Protein AF-A0A7S3U0U4-F1 (afdb_monomer_lite)

Radius of gyration: 15.84 Å; chains: 1; bounding box: 39×37×38 Å

Foldseek 3Di:
DVVVVVVVVCVVVLVCVVVVHPDAAEAEEDVLLVCFVVVCVVPVSHLERAYPLCPVVVVVQVVVSVVPGHYGHNPDDPRDDPQVDFDDPDPVDGDGDDDDDDPDDD

Structure (mmCIF, N/CA/C/O backbone):
data_AF-A0A7S3U0U4-F1
#
_entry.id   AF-A0A7S3U0U4-F1
#
loop_
_atom_site.group_PDB
_atom_site.id
_atom_site.type_symbol
_atom_site.label_atom_id
_atom_site.label_alt_id
_atom_site.label_comp_id
_atom_site.label_asym_id
_atom_site.label_entity_id
_atom_site.label_seq_id
_atom_site.pdbx_PDB_ins_code
_atom_site.Cartn_x
_atom_site.Cartn_y
_atom_site.Cartn_z
_atom_site.occupancy
_atom_site.B_iso_or_equiv
_atom_site.auth_seq_id
_atom_site.auth_comp_id
_atom_site.auth_asym_id
_atom_site.auth_atom_id
_atom_site.pdbx_PDB_model_num
ATOM 1 N N . LYS A 1 1 ? 13.601 1.306 12.955 1.00 67.12 1 LYS A N 1
ATOM 2 C CA . LYS A 1 1 ? 13.137 0.184 12.092 1.00 67.12 1 LYS A CA 1
ATOM 3 C C . LYS A 1 1 ? 12.276 0.725 10.954 1.00 67.12 1 LYS A C 1
ATOM 5 O O . LYS A 1 1 ? 11.767 1.832 11.092 1.00 67.12 1 LYS A O 1
ATOM 10 N N . SER A 1 2 ? 12.136 0.003 9.840 1.00 75.06 2 SER A N 1
ATOM 11 C CA . SER A 1 2 ? 11.366 0.461 8.667 1.00 75.06 2 SER A CA 1
ATOM 12 C C . SER A 1 2 ? 9.908 0.776 9.006 1.00 75.06 2 SER A C 1
ATOM 14 O O . SER A 1 2 ? 9.374 1.763 8.511 1.00 75.06 2 SER A O 1
ATOM 16 N N . GLU A 1 3 ? 9.315 0.033 9.944 1.00 79.25 3 GLU A N 1
ATOM 17 C CA . GLU A 1 3 ? 7.960 0.293 10.440 1.00 79.25 3 GLU A CA 1
ATOM 18 C C . GLU A 1 3 ? 7.802 1.709 11.023 1.00 79.25 3 GLU A C 1
ATOM 20 O O . GLU A 1 3 ? 6.844 2.411 10.725 1.00 79.25 3 GLU A O 1
ATOM 25 N N . GLN A 1 4 ? 8.778 2.181 11.807 1.00 81.62 4 GLN A N 1
ATOM 26 C CA . GLN A 1 4 ? 8.718 3.509 12.437 1.00 81.62 4 GLN A CA 1
ATOM 27 C C . GLN A 1 4 ? 8.682 4.645 11.409 1.00 81.62 4 GLN A C 1
ATOM 29 O O . GLN A 1 4 ? 8.062 5.677 11.653 1.00 81.62 4 GLN A O 1
ATOM 34 N N . LYS A 1 5 ? 9.319 4.450 10.247 1.00 84.50 5 LYS A N 1
ATOM 35 C CA . LYS A 1 5 ? 9.275 5.427 9.152 1.00 84.50 5 LYS A CA 1
ATOM 36 C C . LYS A 1 5 ? 7.901 5.481 8.490 1.00 84.50 5 LYS A C 1
ATOM 38 O O . LYS A 1 5 ? 7.483 6.571 8.109 1.00 84.50 5 LYS A O 1
ATOM 43 N N . VAL A 1 6 ? 7.220 4.335 8.378 1.00 84.81 6 VAL A N 1
ATOM 44 C CA . VAL A 1 6 ? 5.837 4.263 7.882 1.00 84.81 6 VAL A CA 1
ATOM 45 C C . VAL A 1 6 ? 4.934 5.089 8.793 1.00 84.81 6 VAL A C 1
ATOM 47 O O . VAL A 1 6 ? 4.201 5.938 8.305 1.00 84.81 6 VAL A O 1
ATOM 50 N N . TYR A 1 7 ? 5.064 4.935 10.112 1.00 84.31 7 TYR A N 1
ATOM 51 C CA . TYR A 1 7 ? 4.239 5.673 11.077 1.00 84.31 7 TYR A CA 1
ATOM 52 C C . TYR A 1 7 ? 4.445 7.183 10.975 1.00 84.31 7 TYR A C 1
ATOM 54 O O . TYR A 1 7 ? 3.478 7.917 10.806 1.00 84.31 7 TYR A O 1
ATOM 62 N N . ALA A 1 8 ? 5.700 7.635 10.944 1.00 86.75 8 ALA A N 1
ATOM 63 C CA . ALA A 1 8 ? 6.008 9.055 10.785 1.00 86.75 8 ALA A CA 1
ATOM 64 C C . ALA A 1 8 ? 5.458 9.653 9.473 1.00 86.75 8 ALA A C 1
ATOM 66 O O . ALA A 1 8 ? 5.090 10.824 9.441 1.00 86.75 8 ALA A O 1
ATOM 67 N N . HIS A 1 9 ? 5.389 8.866 8.393 1.00 91.12 9 HIS A N 1
ATOM 68 C CA . HIS A 1 9 ? 4.808 9.320 7.125 1.00 91.12 9 HIS A CA 1
ATOM 69 C C . HIS A 1 9 ? 3.279 9.348 7.128 1.00 91.12 9 HIS A C 1
ATOM 71 O O . HIS A 1 9 ? 2.704 10.112 6.361 1.00 91.12 9 HIS A O 1
ATOM 77 N N . LEU A 1 10 ? 2.615 8.539 7.956 1.00 91.81 10 LEU A N 1
ATOM 78 C CA . LEU A 1 10 ? 1.153 8.460 7.996 1.00 91.81 10 LEU A CA 1
ATOM 79 C C . LEU A 1 10 ? 0.515 9.612 8.776 1.00 91.81 10 LEU A C 1
ATOM 81 O O . LEU A 1 10 ? -0.602 10.012 8.444 1.00 91.81 10 LEU A O 1
ATOM 85 N N . ASP A 1 11 ? 1.218 10.174 9.760 1.00 91.12 11 ASP A N 1
ATOM 86 C CA . ASP A 1 11 ? 0.689 11.207 10.658 1.00 91.12 11 ASP A CA 1
ATOM 87 C C . ASP A 1 11 ? -0.008 12.374 9.930 1.00 91.12 11 ASP A C 1
ATOM 89 O O . ASP A 1 11 ? -1.161 12.666 10.264 1.00 91.12 11 ASP A O 1
ATOM 93 N N . PRO A 1 12 ? 0.578 13.018 8.897 1.00 93.62 12 PRO A N 1
ATOM 94 C CA . PRO A 1 12 ? -0.096 14.106 8.188 1.00 93.62 12 PRO A CA 1
ATOM 95 C C . PRO A 1 12 ? -1.412 13.672 7.529 1.00 93.62 12 PRO A C 1
ATOM 97 O O . PRO A 1 12 ? -2.381 14.430 7.528 1.00 93.62 12 PRO A O 1
ATOM 100 N N . HIS A 1 13 ? -1.469 12.452 6.989 1.00 95.00 13 HIS A N 1
ATOM 101 C CA . HIS A 1 13 ? -2.654 11.914 6.314 1.00 95.00 13 HIS A CA 1
ATOM 102 C C . HIS A 1 13 ? -3.755 11.546 7.308 1.00 95.00 13 HIS A C 1
ATOM 104 O O . HIS A 1 13 ? -4.928 11.824 7.062 1.00 95.00 13 HIS A O 1
ATOM 110 N N . ILE A 1 14 ? -3.375 11.013 8.467 1.00 94.62 14 ILE A N 1
ATOM 111 C CA . ILE A 1 14 ? -4.299 10.749 9.572 1.00 94.62 14 ILE A CA 1
ATOM 112 C C . ILE A 1 14 ? -4.950 12.047 10.045 1.00 94.62 14 ILE A C 1
ATOM 114 O O . ILE A 1 14 ? -6.166 12.089 10.227 1.00 94.62 14 ILE A O 1
ATOM 118 N N . GLN A 1 15 ? -4.179 13.130 10.187 1.00 94.69 15 GLN A N 1
ATOM 119 C CA . GLN A 1 15 ? -4.750 14.421 10.578 1.00 94.69 15 GLN A CA 1
ATOM 120 C C . GLN A 1 15 ? -5.743 14.953 9.541 1.00 94.69 15 GLN A C 1
ATOM 122 O O . GLN A 1 15 ? -6.779 15.492 9.919 1.00 94.69 15 GLN A O 1
ATOM 127 N N . ARG A 1 16 ? -5.473 14.770 8.243 1.00 96.00 16 ARG A N 1
ATOM 128 C CA . ARG A 1 16 ? -6.416 15.132 7.171 1.00 96.00 16 ARG A CA 1
ATOM 129 C C . ARG A 1 16 ? -7.744 14.390 7.320 1.00 96.00 16 ARG A C 1
ATOM 131 O O . ARG A 1 16 ? -8.793 15.025 7.386 1.00 96.00 16 ARG A O 1
ATOM 138 N N . LYS A 1 17 ? -7.689 13.067 7.481 1.00 94.69 17 LYS A N 1
ATOM 139 C CA . LYS A 1 17 ? -8.882 12.231 7.665 1.00 94.69 17 LYS A CA 1
ATOM 140 C C . LYS A 1 17 ? -9.653 12.587 8.941 1.00 94.69 17 LYS A C 1
ATOM 142 O O . LYS A 1 17 ? -10.869 12.730 8.912 1.00 94.69 17 LYS A O 1
ATOM 147 N N . ARG A 1 18 ? -8.953 12.833 10.055 1.00 93.75 18 ARG A N 1
ATOM 148 C CA . ARG A 1 18 ? -9.563 13.269 11.329 1.00 93.75 18 ARG A CA 1
ATOM 149 C C . ARG A 1 18 ? -10.230 14.647 11.250 1.00 93.75 18 ARG A C 1
ATOM 151 O O . ARG A 1 18 ? -11.152 14.908 12.015 1.00 93.75 18 ARG A O 1
ATOM 158 N N . ARG A 1 19 ? -9.798 15.519 10.333 1.00 96.50 19 ARG A N 1
ATOM 159 C CA . ARG A 1 19 ? -10.474 16.796 10.033 1.00 96.50 19 ARG A CA 1
ATOM 160 C C . ARG A 1 19 ? -11.711 16.639 9.142 1.00 96.50 19 ARG A C 1
ATOM 162 O O . ARG A 1 19 ? -12.342 17.642 8.826 1.00 96.50 19 ARG A O 1
ATOM 169 N N . GLY A 1 20 ? -12.059 15.413 8.751 1.00 94.62 20 GLY A N 1
ATOM 170 C CA . GLY A 1 20 ? -13.204 15.125 7.891 1.00 94.62 20 GLY A CA 1
ATOM 171 C C . GLY A 1 20 ? -12.922 15.301 6.400 1.00 94.62 20 GLY A C 1
ATOM 172 O O . GLY A 1 20 ? -13.867 15.390 5.623 1.00 94.62 20 GLY A O 1
ATOM 173 N N . GLU A 1 21 ? -11.652 15.372 5.984 1.00 96.25 21 GLU A N 1
ATOM 174 C CA . GLU A 1 21 ? -11.319 15.283 4.560 1.00 96.25 21 GLU A CA 1
ATOM 175 C C . GLU A 1 21 ? -11.631 13.868 4.046 1.00 96.25 21 GLU A C 1
ATOM 177 O O . GLU A 1 21 ? -11.342 12.878 4.724 1.00 96.25 21 GLU A O 1
ATOM 182 N N . ASP A 1 22 ? -12.178 13.778 2.834 1.00 92.69 22 ASP A N 1
ATOM 183 C CA . ASP A 1 22 ? -12.428 12.506 2.155 1.00 92.69 22 ASP A CA 1
ATOM 184 C C . ASP A 1 22 ? -11.104 11.939 1.621 1.00 92.69 22 ASP A C 1
ATOM 186 O O . ASP A 1 22 ? -10.621 12.308 0.546 1.00 92.69 22 ASP A O 1
ATOM 190 N N . VAL A 1 23 ? -10.437 11.134 2.451 1.00 93.44 23 VAL A N 1
ATOM 191 C CA . VAL A 1 23 ? -9.127 10.551 2.147 1.00 93.44 23 VAL A CA 1
ATOM 192 C C . VAL A 1 23 ? -9.101 9.083 2.549 1.00 93.44 23 VAL A C 1
ATOM 194 O O . VAL A 1 23 ? -9.277 8.750 3.722 1.00 93.44 23 VAL A O 1
ATOM 197 N N . THR A 1 24 ? -8.790 8.220 1.585 1.00 93.31 24 THR A N 1
ATOM 198 C CA . THR A 1 24 ? -8.471 6.809 1.822 1.00 93.31 24 THR A CA 1
ATOM 199 C C . THR A 1 24 ? -6.983 6.660 2.13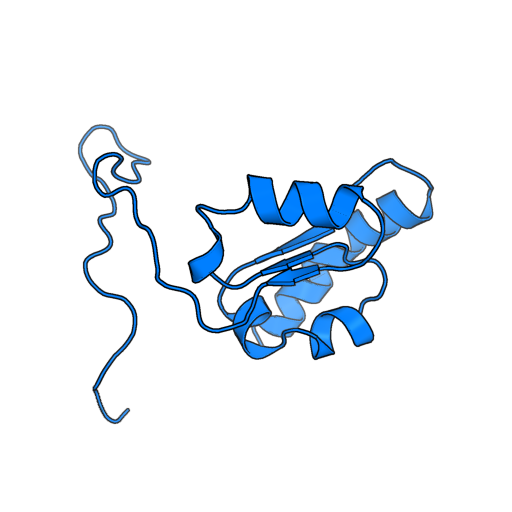2 1.00 93.31 24 THR A C 1
ATOM 201 O O . THR A 1 24 ? -6.132 7.137 1.376 1.00 93.31 24 THR A O 1
ATOM 204 N N . ILE A 1 25 ? -6.648 5.995 3.236 1.00 95.19 25 ILE A N 1
ATOM 205 C CA . ILE A 1 25 ? -5.271 5.748 3.668 1.00 95.19 25 ILE A CA 1
ATOM 206 C C . ILE A 1 25 ? -4.936 4.270 3.472 1.00 95.19 25 ILE A C 1
ATOM 208 O O . ILE A 1 25 ? -5.523 3.389 4.101 1.00 95.19 25 ILE A O 1
ATOM 212 N N . ILE A 1 26 ? -3.947 4.015 2.616 1.00 95.19 26 ILE A N 1
ATOM 213 C CA . ILE A 1 26 ? -3.503 2.676 2.226 1.00 95.19 26 ILE A CA 1
ATOM 214 C C . ILE A 1 26 ? -2.035 2.515 2.600 1.00 95.19 26 ILE A C 1
ATOM 216 O O . ILE A 1 26 ? -1.206 3.347 2.227 1.00 95.19 26 ILE A O 1
ATOM 220 N N . VAL A 1 27 ? -1.697 1.422 3.282 1.00 95.25 27 VAL A N 1
ATOM 221 C CA . VAL A 1 27 ? -0.303 1.003 3.469 1.00 95.25 27 VAL A CA 1
ATOM 222 C C . VAL A 1 27 ? -0.047 -0.232 2.619 1.00 95.25 27 VAL A C 1
ATOM 224 O O . VAL A 1 27 ? -0.733 -1.243 2.765 1.00 95.25 27 VAL A O 1
ATOM 227 N N . SER A 1 28 ? 0.958 -0.161 1.745 1.00 93.69 28 SER A N 1
ATOM 228 C CA . SER A 1 28 ? 1.353 -1.274 0.883 1.00 93.69 28 SER A CA 1
ATOM 229 C C . SER A 1 28 ? 2.827 -1.659 1.032 1.00 93.69 28 SER A C 1
ATOM 231 O O . SER A 1 28 ? 3.643 -0.909 1.576 1.00 93.69 28 SER A O 1
ATOM 233 N N . GLY A 1 29 ? 3.171 -2.855 0.552 1.00 90.06 29 GLY A N 1
ATOM 234 C CA . GLY A 1 29 ? 4.548 -3.351 0.481 1.00 90.06 29 GLY A CA 1
ATOM 235 C C . GLY A 1 29 ? 4.921 -4.315 1.609 1.00 90.06 29 GLY A C 1
ATOM 236 O O . GLY A 1 29 ? 4.064 -4.851 2.306 1.00 90.06 29 GLY A O 1
ATOM 237 N N . CYS A 1 30 ? 6.218 -4.579 1.784 1.00 89.81 30 CYS A N 1
ATOM 238 C CA . CYS A 1 30 ? 6.682 -5.663 2.661 1.00 89.81 30 CYS A CA 1
ATOM 239 C C . CYS A 1 30 ? 6.320 -5.458 4.140 1.00 89.81 30 CYS A C 1
ATOM 241 O O . CYS A 1 30 ? 6.006 -6.423 4.826 1.00 89.81 30 CYS A O 1
ATOM 243 N N . VAL A 1 31 ? 6.322 -4.213 4.632 1.00 91.88 31 VAL A N 1
ATOM 244 C CA . VAL A 1 31 ? 5.904 -3.920 6.016 1.00 91.88 31 VAL A CA 1
ATOM 245 C C . VAL A 1 31 ? 4.409 -4.185 6.196 1.00 91.88 31 VAL A C 1
ATOM 247 O O . VAL A 1 31 ? 4.020 -4.790 7.188 1.00 91.88 31 VAL A O 1
ATOM 250 N N . ALA A 1 32 ? 3.578 -3.796 5.222 1.00 94.19 32 ALA A N 1
ATOM 251 C CA . ALA A 1 32 ? 2.152 -4.115 5.226 1.00 94.19 32 ALA A CA 1
ATOM 252 C C . ALA A 1 32 ? 1.924 -5.630 5.227 1.00 94.19 32 ALA A C 1
ATOM 254 O O . ALA A 1 32 ? 1.137 -6.122 6.025 1.00 94.19 32 ALA A O 1
ATOM 255 N N . GLN A 1 33 ? 2.668 -6.366 4.395 1.00 93.38 33 GLN A N 1
ATOM 256 C CA . GLN A 1 33 ? 2.618 -7.827 4.341 1.00 93.38 33 GLN A CA 1
ATOM 257 C C . GLN A 1 33 ? 2.982 -8.479 5.681 1.00 93.38 33 GLN A C 1
ATOM 259 O O . GLN A 1 33 ? 2.321 -9.423 6.100 1.00 93.38 33 GLN A O 1
ATOM 264 N N . GLN A 1 34 ? 4.030 -7.983 6.340 1.00 93.00 34 GLN A N 1
ATOM 265 C CA . GLN A 1 34 ? 4.525 -8.539 7.597 1.00 93.00 34 GLN A CA 1
ATOM 266 C C . GLN A 1 34 ? 3.594 -8.235 8.779 1.00 93.00 34 GLN A C 1
ATOM 268 O O . GLN A 1 34 ? 3.363 -9.105 9.614 1.00 93.00 34 GLN A O 1
ATOM 273 N N . GLU A 1 35 ? 3.080 -7.006 8.874 1.00 94.38 35 GLU A N 1
ATOM 274 C CA . GLU A 1 35 ? 2.264 -6.573 10.015 1.00 94.38 35 GLU A CA 1
ATOM 275 C C . GLU A 1 35 ? 0.774 -6.921 9.845 1.00 94.38 35 GLU A C 1
ATOM 277 O O . GLU A 1 35 ? 0.089 -7.200 10.831 1.00 94.38 35 GLU A O 1
ATOM 282 N N . GLY A 1 36 ? 0.256 -6.904 8.611 1.00 95.19 36 GLY A N 1
ATOM 283 C CA . GLY A 1 36 ? -1.124 -7.262 8.273 1.00 95.19 36 GLY A CA 1
ATOM 284 C C . GLY A 1 36 ? -2.167 -6.610 9.183 1.00 95.19 36 GLY A C 1
ATOM 285 O O . GLY A 1 36 ? -2.169 -5.397 9.401 1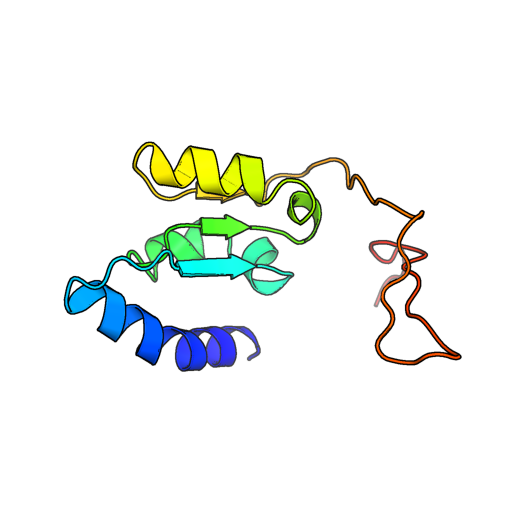.00 95.19 36 GLY A O 1
ATOM 286 N N . GLU A 1 37 ? -3.042 -7.428 9.769 1.00 96.00 37 GLU A N 1
ATOM 287 C CA . GLU A 1 37 ? -4.094 -6.958 10.674 1.00 96.00 37 GLU A CA 1
ATOM 288 C C . GLU A 1 37 ? -3.567 -6.256 11.930 1.00 96.00 37 GLU A C 1
ATOM 290 O O . GLU A 1 37 ? -4.263 -5.419 12.506 1.00 96.00 37 GLU A O 1
ATOM 295 N N . ALA A 1 38 ? -2.357 -6.589 12.397 1.00 95.44 38 ALA A N 1
ATOM 296 C CA . ALA A 1 38 ? -1.789 -5.924 13.567 1.00 95.44 38 ALA A CA 1
ATOM 297 C C . ALA A 1 38 ? -1.572 -4.430 13.293 1.00 95.44 38 ALA A C 1
ATOM 299 O O . ALA A 1 38 ? -1.741 -3.610 14.199 1.00 95.44 38 ALA A O 1
ATOM 300 N N . LEU A 1 39 ? -1.282 -4.070 12.039 1.00 94.12 39 LEU A N 1
ATOM 301 C CA . LEU A 1 39 ? -1.170 -2.681 11.621 1.00 94.12 39 LEU A CA 1
ATOM 302 C C . LEU A 1 39 ? -2.527 -1.967 11.640 1.00 94.12 39 LEU A C 1
ATOM 304 O O . LEU A 1 39 ? -2.603 -0.871 12.190 1.00 94.12 39 LEU A O 1
ATOM 308 N N . LEU A 1 40 ? -3.593 -2.604 11.139 1.00 94.94 40 LEU A N 1
ATOM 309 C CA . LEU A 1 40 ? -4.962 -2.064 11.199 1.00 94.94 40 LEU A CA 1
ATOM 310 C C . LEU A 1 40 ? -5.433 -1.857 12.644 1.00 94.94 40 LEU A C 1
ATOM 312 O O . LEU A 1 40 ? -5.948 -0.794 12.981 1.00 94.94 40 LEU A O 1
ATOM 316 N N . ARG A 1 41 ? -5.191 -2.837 13.526 1.00 94.62 41 ARG A N 1
ATOM 317 C CA . ARG A 1 41 ? -5.525 -2.731 14.959 1.00 94.62 41 ARG A CA 1
ATOM 318 C C . ARG A 1 41 ? -4.796 -1.580 15.642 1.00 94.62 41 ARG A C 1
ATOM 320 O O . ARG A 1 41 ? -5.345 -0.933 16.528 1.00 94.62 41 ARG A O 1
ATOM 327 N N . ARG A 1 42 ? -3.541 -1.349 15.262 1.00 92.25 42 ARG A N 1
ATOM 328 C CA . ARG A 1 42 ? -2.695 -0.312 15.857 1.00 92.25 42 ARG A CA 1
ATOM 329 C C . ARG A 1 42 ? -2.949 1.076 15.274 1.00 92.25 42 ARG A C 1
ATOM 331 O O . ARG A 1 42 ? -2.659 2.059 15.948 1.00 92.25 42 ARG A O 1
ATOM 338 N N . MET A 1 43 ? -3.456 1.152 14.045 1.00 92.00 43 MET A N 1
ATOM 339 C CA . MET A 1 43 ? -3.759 2.391 13.327 1.00 92.00 43 MET A CA 1
ATOM 340 C C . MET A 1 43 ? -5.157 2.289 12.695 1.00 92.00 43 MET A C 1
ATOM 342 O O . MET A 1 43 ? -5.271 2.015 11.497 1.00 92.00 43 MET A O 1
ATOM 346 N N . PRO A 1 44 ? -6.227 2.493 13.489 1.00 92.81 44 PRO A N 1
ATOM 347 C CA . PRO A 1 44 ? -7.611 2.334 13.036 1.00 92.81 44 PRO A CA 1
ATOM 348 C C . PRO A 1 44 ? -8.024 3.290 11.910 1.00 92.81 44 PRO A C 1
ATOM 350 O O . PRO A 1 44 ? -9.052 3.094 11.274 1.00 92.81 44 PRO A O 1
ATOM 353 N N . GLU A 1 45 ? -7.244 4.341 11.655 1.00 93.56 45 GLU A N 1
ATOM 354 C CA . GLU A 1 45 ? -7.486 5.283 10.564 1.00 93.56 45 GLU A CA 1
ATOM 355 C C . GLU A 1 45 ? -7.122 4.731 9.187 1.00 93.56 45 GLU A C 1
ATOM 357 O O . GLU A 1 45 ? -7.525 5.324 8.185 1.00 93.56 45 GLU A O 1
ATOM 362 N N . LEU A 1 46 ? -6.367 3.632 9.124 1.00 95.50 46 LEU A N 1
ATOM 363 C CA . LEU A 1 46 ? -6.056 2.955 7.872 1.00 95.50 46 LEU A CA 1
ATOM 364 C C . LEU A 1 46 ? -7.305 2.303 7.291 1.00 95.50 46 LEU A C 1
ATOM 366 O O . LEU A 1 46 ? -8.041 1.629 8.001 1.00 95.50 46 LEU A O 1
ATOM 370 N N . ASP A 1 47 ? -7.505 2.460 5.990 1.00 96.19 47 ASP A N 1
ATOM 371 C CA . ASP A 1 47 ? -8.597 1.813 5.263 1.00 96.19 47 ASP A CA 1
ATOM 372 C C . ASP A 1 47 ? -8.145 0.487 4.658 1.00 96.19 47 ASP A C 1
ATOM 374 O O . ASP A 1 47 ? -8.907 -0.472 4.589 1.00 96.19 47 ASP A O 1
ATOM 378 N N . VAL A 1 48 ? -6.880 0.418 4.236 1.00 97.06 48 VAL A N 1
ATOM 379 C CA . VAL A 1 48 ? -6.329 -0.751 3.553 1.00 97.06 48 VAL A CA 1
ATOM 380 C C . VAL A 1 48 ? -4.900 -1.021 4.014 1.00 97.06 48 VAL A C 1
ATOM 382 O O . VAL A 1 48 ? -4.050 -0.127 4.036 1.00 97.06 48 VAL A O 1
ATOM 385 N N . VAL A 1 49 ? -4.610 -2.287 4.298 1.00 96.94 49 VAL A N 1
ATOM 386 C CA . VAL A 1 49 ? -3.252 -2.831 4.406 1.00 96.94 49 VAL A CA 1
ATOM 387 C C . VAL A 1 49 ? -3.110 -3.924 3.355 1.00 96.94 49 VAL A C 1
ATOM 389 O O . VAL A 1 49 ? -3.887 -4.875 3.356 1.00 96.94 49 VAL A O 1
ATOM 392 N N . MET A 1 50 ? -2.144 -3.794 2.442 1.00 95.31 50 MET A N 1
ATOM 393 C CA . MET A 1 50 ? -1.9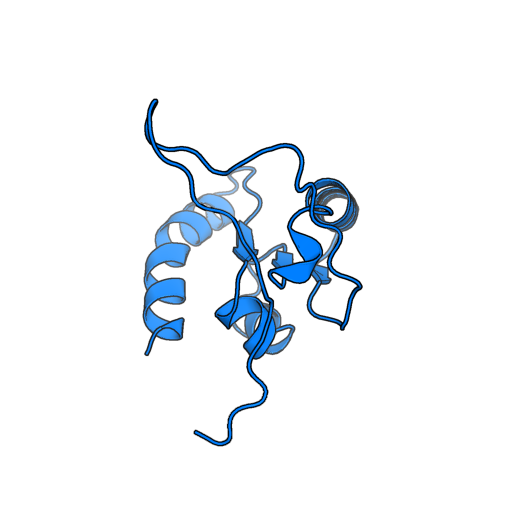88 -4.741 1.332 1.00 95.31 50 MET A CA 1
ATOM 394 C C . MET A 1 50 ? -0.540 -5.161 1.064 1.00 95.31 50 MET A C 1
ATOM 396 O O . MET A 1 50 ? 0.387 -4.352 1.043 1.00 95.31 50 MET A O 1
ATOM 400 N N . GLY A 1 51 ? -0.344 -6.449 0.807 1.00 93.12 51 GLY A N 1
ATOM 401 C CA . GLY A 1 51 ? 0.934 -7.004 0.387 1.00 93.12 51 GLY A CA 1
ATOM 402 C C . GLY A 1 51 ? 1.287 -6.665 -1.063 1.00 93.12 51 GLY A C 1
ATOM 403 O O . GLY A 1 51 ? 0.404 -6.328 -1.860 1.00 93.12 51 GLY A O 1
ATOM 404 N N . PRO A 1 52 ? 2.567 -6.799 -1.454 1.00 88.44 52 PRO A N 1
ATOM 405 C CA . PRO A 1 52 ? 3.008 -6.554 -2.828 1.00 88.44 52 PRO A CA 1
ATOM 406 C C . PRO A 1 52 ? 2.280 -7.436 -3.857 1.00 88.44 52 PRO A C 1
ATOM 408 O O . PRO A 1 52 ? 2.040 -6.989 -4.979 1.00 88.44 52 PRO A O 1
ATOM 411 N N . GLN A 1 53 ? 1.846 -8.641 -3.476 1.00 87.69 53 GLN A N 1
ATOM 412 C CA . GLN A 1 53 ? 1.103 -9.556 -4.346 1.00 87.69 53 GLN A CA 1
ATOM 413 C C . GLN A 1 53 ? -0.287 -9.041 -4.766 1.00 87.69 53 GLN A C 1
ATOM 415 O O . GLN A 1 53 ? -0.847 -9.535 -5.742 1.00 87.69 53 GLN A O 1
ATOM 420 N N . TYR A 1 54 ? -0.827 -8.020 -4.090 1.00 89.81 54 TYR A N 1
ATOM 421 C CA . TYR A 1 54 ? -2.112 -7.401 -4.433 1.00 89.81 54 TYR A CA 1
ATOM 422 C C . TYR A 1 54 ? -1.977 -6.128 -5.274 1.00 89.81 54 TYR A C 1
ATOM 424 O O . TYR A 1 54 ? -2.989 -5.504 -5.578 1.00 89.81 54 TYR A O 1
ATOM 432 N N . THR A 1 55 ? -0.765 -5.735 -5.686 1.00 84.69 55 THR A N 1
ATOM 433 C CA . THR A 1 55 ? -0.532 -4.477 -6.428 1.00 84.69 55 THR A CA 1
ATOM 434 C C . THR A 1 55 ? -1.414 -4.367 -7.677 1.00 84.69 55 THR A C 1
ATOM 436 O O . THR A 1 55 ? -2.057 -3.343 -7.890 1.00 84.69 55 THR A O 1
ATOM 439 N N . ASN A 1 56 ? -1.544 -5.451 -8.447 1.00 84.88 56 ASN A N 1
ATOM 440 C CA . ASN A 1 56 ? -2.376 -5.483 -9.660 1.00 84.88 56 ASN A CA 1
ATOM 441 C C . ASN A 1 56 ? -3.872 -5.710 -9.384 1.00 84.88 56 ASN A C 1
ATOM 443 O O . ASN A 1 56 ? -4.671 -5.788 -10.310 1.00 84.88 56 ASN A O 1
ATOM 447 N N . ARG A 1 57 ? -4.255 -5.790 -8.108 1.00 88.12 57 ARG A N 1
ATOM 448 C CA . ARG A 1 57 ? -5.636 -5.911 -7.624 1.00 88.12 57 ARG A CA 1
ATOM 449 C C . ARG A 1 57 ? -6.051 -4.704 -6.786 1.00 88.12 57 ARG A C 1
ATOM 451 O O . ARG A 1 57 ? -7.032 -4.771 -6.054 1.00 88.12 57 ARG A O 1
ATOM 458 N N . LEU A 1 58 ? -5.317 -3.591 -6.891 1.00 89.00 58 LEU A N 1
ATOM 459 C CA . LEU A 1 58 ? -5.603 -2.369 -6.142 1.00 89.00 58 LEU A CA 1
ATOM 460 C C . LEU A 1 58 ? -7.054 -1.903 -6.337 1.00 89.00 58 LEU A C 1
ATOM 462 O O . LEU A 1 58 ? -7.685 -1.493 -5.372 1.00 89.00 58 LEU A O 1
ATOM 466 N N . ALA A 1 59 ? -7.591 -2.005 -7.557 1.00 90.88 59 ALA A N 1
ATOM 467 C CA . ALA A 1 59 ? -8.977 -1.637 -7.847 1.00 90.88 59 ALA A CA 1
ATOM 468 C C . ALA A 1 59 ? -9.993 -2.491 -7.065 1.00 90.88 59 ALA A C 1
ATOM 470 O O . ALA A 1 59 ? -10.945 -1.940 -6.510 1.00 90.88 59 ALA A O 1
ATOM 471 N N . ASP A 1 60 ? -9.769 -3.806 -6.971 1.00 91.62 60 ASP A N 1
ATOM 472 C CA . ASP A 1 60 ? -10.621 -4.723 -6.203 1.00 91.62 60 ASP A CA 1
ATOM 473 C C . ASP A 1 60 ? -10.589 -4.356 -4.713 1.00 91.62 60 ASP A C 1
ATOM 475 O O . ASP A 1 60 ? -11.629 -4.159 -4.089 1.00 91.62 60 ASP A O 1
ATOM 479 N N . VAL A 1 61 ? -9.376 -4.210 -4.167 1.00 93.44 61 VAL A N 1
ATOM 480 C CA . VAL A 1 61 ? -9.136 -3.926 -2.743 1.00 93.44 61 VAL A CA 1
ATOM 481 C C . VAL A 1 61 ? -9.716 -2.565 -2.342 1.00 93.44 61 VAL A C 1
ATOM 483 O O . VAL A 1 61 ? -10.308 -2.423 -1.274 1.00 93.44 61 VAL A O 1
ATOM 486 N N . LEU A 1 62 ? -9.583 -1.559 -3.210 1.00 92.75 62 LEU A N 1
ATOM 487 C CA . LEU A 1 62 ? -10.193 -0.245 -3.014 1.00 92.75 62 LEU A CA 1
ATOM 488 C C . LEU A 1 62 ? -11.717 -0.317 -3.023 1.00 92.75 62 LEU A C 1
ATOM 490 O O . LEU A 1 62 ? -12.358 0.272 -2.158 1.00 92.75 62 LEU A O 1
ATOM 494 N N . SER A 1 63 ? -12.293 -1.044 -3.982 1.00 94.00 63 SER A N 1
ATOM 495 C CA . SER A 1 63 ? -13.746 -1.190 -4.095 1.00 94.00 63 SER A CA 1
ATOM 496 C C . SER A 1 63 ? -14.339 -1.848 -2.850 1.00 94.00 63 SER A C 1
ATOM 498 O O . SER A 1 63 ? -15.382 -1.412 -2.374 1.00 94.00 63 SER A O 1
ATOM 500 N N . GLU A 1 64 ? -13.660 -2.855 -2.297 1.00 93.88 64 GLU A N 1
ATOM 501 C CA . GLU A 1 64 ? -14.046 -3.506 -1.042 1.00 93.88 64 GLU A CA 1
ATOM 502 C C . GLU A 1 64 ? -14.007 -2.525 0.137 1.00 93.88 64 GLU A C 1
ATOM 504 O O . GLU A 1 64 ? -14.975 -2.415 0.886 1.00 93.88 64 GLU A O 1
ATOM 509 N N . SER A 1 65 ? -12.940 -1.733 0.259 1.00 94.44 65 SER A N 1
ATOM 510 C CA . SER A 1 65 ? -12.835 -0.724 1.318 1.00 94.44 65 SER A CA 1
ATOM 511 C C . SER A 1 65 ? -13.931 0.347 1.222 1.00 94.44 65 SER A C 1
ATOM 513 O O . SER A 1 65 ? -14.512 0.745 2.235 1.00 94.44 65 SER A O 1
ATOM 515 N N . MET A 1 66 ? -14.290 0.762 0.003 1.00 92.00 66 MET A N 1
ATOM 516 C CA . MET A 1 66 ? -15.364 1.732 -0.238 1.00 92.00 66 MET A CA 1
ATOM 517 C C . MET A 1 66 ? -16.766 1.202 0.103 1.00 92.00 66 MET A C 1
ATOM 519 O O . MET A 1 66 ? -17.677 2.005 0.304 1.00 92.00 66 MET A O 1
ATOM 523 N N . GLN A 1 67 ? -16.963 -0.119 0.196 1.00 92.12 67 GLN A N 1
ATOM 524 C CA . GLN A 1 67 ? -18.232 -0.716 0.645 1.00 92.12 67 GLN A CA 1
ATOM 525 C C . GLN A 1 67 ? -18.432 -0.629 2.165 1.00 92.12 67 GLN A C 1
ATOM 527 O O . GLN A 1 67 ? -19.524 -0.913 2.659 1.00 92.12 67 GLN A O 1
ATOM 532 N N . GLY A 1 68 ? -17.412 -0.175 2.894 1.00 82.44 68 GLY A N 1
ATOM 533 C CA . GLY A 1 68 ? -17.452 0.052 4.328 1.00 82.44 68 GLY A CA 1
ATOM 534 C C . GLY A 1 68 ? -16.599 -0.967 5.067 1.00 82.44 68 GLY A C 1
ATOM 535 O O . GLY A 1 68 ? -16.942 -2.141 5.156 1.00 82.44 68 GLY A O 1
ATOM 536 N N . GLY A 1 69 ? -15.501 -0.490 5.648 1.00 89.50 69 GLY A N 1
ATOM 537 C CA . GLY A 1 69 ? -14.632 -1.284 6.508 1.00 89.50 69 GLY A CA 1
ATOM 538 C C . GLY A 1 69 ? -13.155 -1.159 6.157 1.00 89.50 69 GLY A C 1
ATOM 539 O O . GLY A 1 69 ? -12.770 -0.549 5.158 1.00 89.50 69 GLY A O 1
ATOM 540 N N . GLN A 1 70 ? -12.328 -1.746 7.021 1.00 96.38 70 GLN A N 1
ATOM 541 C CA . GLN A 1 70 ? -10.897 -1.888 6.786 1.00 96.38 70 GLN A CA 1
ATOM 542 C C . GLN A 1 70 ? -10.628 -3.190 6.025 1.00 96.38 70 GLN A C 1
ATOM 544 O O . GLN A 1 70 ? -11.193 -4.227 6.370 1.00 96.38 70 GLN A O 1
ATOM 549 N N . VAL A 1 71 ? -9.726 -3.158 5.045 1.00 97.25 71 VAL A N 1
ATOM 550 C CA . VAL A 1 71 ? -9.342 -4.334 4.251 1.00 97.25 71 VAL A CA 1
ATOM 551 C C . VAL A 1 71 ? -7.905 -4.741 4.564 1.00 97.25 71 VAL A C 1
ATOM 553 O O . VAL A 1 71 ? -6.986 -3.922 4.515 1.00 97.25 71 VAL A O 1
ATOM 556 N N . CYS A 1 72 ? -7.695 -6.027 4.854 1.00 96.81 72 CYS A N 1
ATOM 557 C CA . CYS A 1 72 ? -6.368 -6.619 5.037 1.00 96.81 72 CYS A CA 1
ATOM 558 C C . CYS A 1 72 ? -6.059 -7.607 3.906 1.00 96.81 72 CYS A C 1
ATOM 560 O O . CYS A 1 72 ? -6.298 -8.809 4.012 1.00 96.81 72 CYS A O 1
ATOM 562 N N . ALA A 1 73 ? -5.489 -7.103 2.817 1.00 95.38 73 ALA A N 1
ATOM 563 C CA . ALA A 1 73 ? -5.105 -7.887 1.651 1.00 95.38 73 ALA A CA 1
ATOM 564 C C . ALA A 1 73 ? -3.645 -8.359 1.768 1.00 95.38 73 ALA A C 1
ATOM 566 O O . ALA A 1 73 ? -2.763 -7.899 1.046 1.00 95.38 73 ALA A O 1
ATOM 567 N N . THR A 1 74 ? -3.363 -9.254 2.716 1.00 94.69 74 THR A N 1
ATOM 568 C CA . THR A 1 74 ? -2.008 -9.805 2.946 1.00 94.69 74 THR A CA 1
ATOM 569 C C . THR A 1 74 ? -1.954 -11.327 2.887 1.00 94.69 74 THR A C 1
ATOM 571 O O . THR A 1 74 ? -0.881 -11.907 3.021 1.00 94.69 74 THR A O 1
ATOM 574 N N . ALA A 1 75 ? -3.079 -12.001 2.641 1.00 90.06 75 ALA A N 1
ATOM 575 C CA . ALA A 1 75 ? -3.087 -13.447 2.444 1.00 90.06 75 ALA A CA 1
ATOM 576 C C . ALA A 1 75 ? -2.260 -13.846 1.210 1.00 90.06 75 ALA A C 1
ATOM 578 O O . ALA A 1 75 ? -2.109 -13.052 0.271 1.00 90.06 75 ALA A O 1
ATOM 579 N N . ASP A 1 76 ? -1.755 -15.079 1.199 1.00 82.12 76 ASP A N 1
ATOM 580 C CA . ASP A 1 76 ? -1.057 -15.625 0.039 1.00 82.12 76 ASP A CA 1
ATOM 581 C C . ASP A 1 76 ? -1.967 -15.565 -1.190 1.00 82.12 76 ASP A C 1
ATOM 583 O O . ASP A 1 76 ? -3.055 -16.139 -1.232 1.00 82.12 76 ASP A O 1
ATOM 587 N N . ALA A 1 77 ? -1.507 -14.838 -2.201 1.00 80.69 77 ALA A N 1
ATOM 588 C CA . ALA A 1 77 ? -2.186 -14.698 -3.473 1.00 80.69 77 ALA A CA 1
ATOM 589 C C . ALA A 1 77 ? -1.186 -14.950 -4.592 1.00 80.69 77 ALA A C 1
ATOM 591 O O . ALA A 1 77 ? 0.001 -14.631 -4.485 1.00 80.69 77 ALA A O 1
ATOM 592 N N . ARG A 1 78 ? -1.680 -15.508 -5.697 1.00 78.56 78 ARG A N 1
ATOM 593 C CA . ARG A 1 78 ? -0.872 -15.644 -6.903 1.00 78.56 78 ARG A CA 1
ATOM 594 C C . ARG A 1 78 ? -0.483 -14.251 -7.386 1.00 78.56 78 ARG A C 1
ATOM 596 O O . ARG A 1 78 ? -1.354 -13.430 -7.662 1.00 78.56 78 ARG A O 1
ATOM 603 N N . ILE A 1 79 ? 0.816 -14.016 -7.529 1.00 75.94 79 ILE A N 1
ATOM 604 C CA . ILE A 1 79 ? 1.311 -12.769 -8.098 1.00 75.94 79 ILE A CA 1
ATOM 605 C C . ILE A 1 79 ? 0.969 -12.768 -9.586 1.00 75.94 79 ILE A C 1
ATOM 607 O O . ILE A 1 79 ? 1.446 -13.608 -10.351 1.00 75.94 79 ILE A O 1
ATOM 611 N N . MET A 1 80 ? 0.093 -11.852 -9.981 1.00 72.12 80 MET A N 1
ATOM 612 C CA . MET A 1 80 ? -0.284 -11.643 -11.373 1.00 72.12 80 MET A CA 1
ATOM 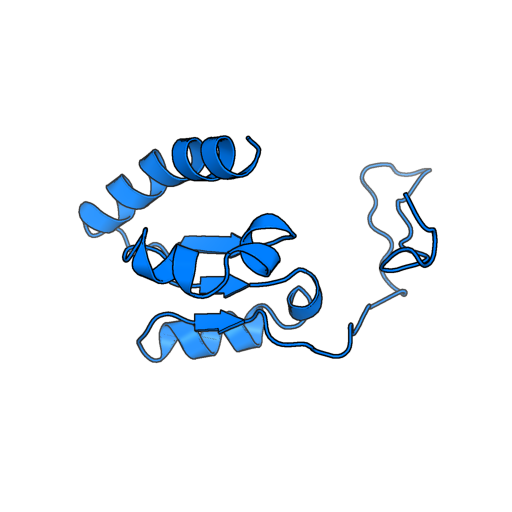613 C C . MET A 1 80 ? 0.486 -10.446 -11.898 1.00 72.12 80 MET A C 1
ATOM 615 O O . MET A 1 80 ? -0.024 -9.341 -11.813 1.00 72.12 80 MET A O 1
ATOM 619 N N . GLU A 1 81 ? 1.716 -10.624 -12.371 1.00 69.81 81 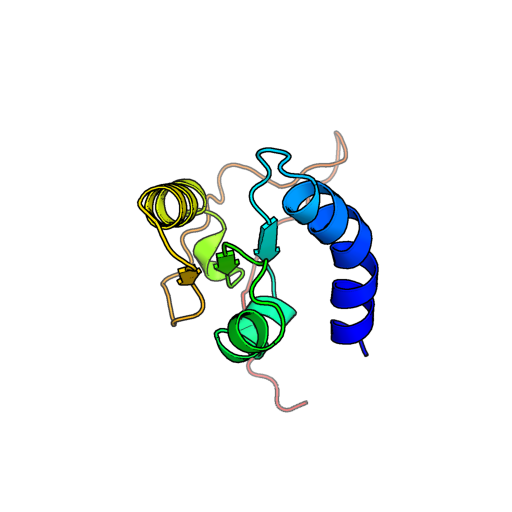GLU A N 1
ATOM 620 C CA . GLU A 1 81 ? 2.463 -9.531 -13.002 1.00 69.81 81 GLU A CA 1
ATOM 621 C C . GLU A 1 81 ? 2.067 -9.334 -14.460 1.00 69.81 81 GLU A C 1
ATOM 623 O O . GLU A 1 81 ? 2.021 -10.286 -15.240 1.00 69.81 81 GLU A O 1
ATOM 628 N N . ASP A 1 82 ? 1.876 -8.073 -14.838 1.00 69.38 82 ASP A N 1
ATOM 629 C CA . ASP A 1 82 ? 1.904 -7.680 -16.236 1.00 69.38 82 ASP A CA 1
ATOM 630 C C . ASP A 1 82 ? 3.3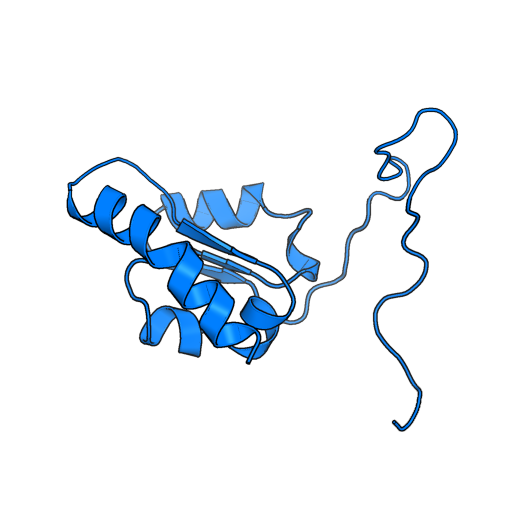55 -7.409 -16.659 1.00 69.38 82 ASP A C 1
ATOM 632 O O . ASP A 1 82 ? 3.887 -6.309 -16.508 1.00 69.38 82 ASP A O 1
ATOM 636 N N . LEU A 1 83 ? 4.007 -8.440 -17.197 1.00 68.12 83 LEU A N 1
ATOM 637 C CA . LEU A 1 83 ? 5.371 -8.343 -17.724 1.00 68.12 83 LEU A CA 1
ATOM 638 C C . LEU A 1 83 ? 5.453 -7.534 -19.031 1.00 68.12 83 LEU A C 1
ATOM 640 O O . LEU A 1 83 ? 6.553 -7.300 -19.535 1.00 68.12 83 LEU A O 1
ATOM 644 N N . THR A 1 84 ? 4.319 -7.110 -19.602 1.00 68.88 84 THR A N 1
ATOM 645 C CA . THR A 1 84 ? 4.299 -6.335 -20.850 1.00 68.88 84 THR A CA 1
ATOM 646 C C . THR A 1 84 ? 4.606 -4.854 -20.628 1.00 68.88 84 THR A C 1
ATOM 648 O O . THR A 1 84 ? 5.057 -4.181 -21.559 1.00 68.88 84 THR A O 1
ATOM 651 N N . MET A 1 85 ? 4.462 -4.356 -19.392 1.00 73.19 85 MET A N 1
ATOM 652 C CA . MET A 1 85 ? 4.773 -2.976 -19.018 1.00 73.19 85 MET A CA 1
ATOM 653 C C . MET A 1 85 ? 6.012 -2.880 -18.111 1.00 73.19 85 MET A C 1
ATOM 655 O O . MET A 1 85 ? 5.918 -2.994 -16.890 1.00 73.19 85 MET A O 1
ATOM 659 N N . PRO A 1 86 ? 7.200 -2.621 -18.681 1.00 75.94 86 PRO A N 1
ATOM 660 C CA . PRO A 1 86 ? 8.419 -2.427 -17.902 1.00 75.94 86 PRO A CA 1
ATOM 661 C C . PRO A 1 86 ? 8.372 -1.122 -17.094 1.00 75.94 86 PRO A C 1
ATOM 663 O O . PRO A 1 86 ? 8.050 -0.059 -17.630 1.00 75.94 86 PRO A O 1
ATOM 666 N N . ASN A 1 87 ? 8.780 -1.176 -15.823 1.00 81.50 87 ASN A N 1
ATOM 667 C CA . ASN A 1 87 ? 8.859 0.006 -14.966 1.00 81.50 87 ASN A CA 1
ATOM 668 C C . ASN A 1 87 ? 10.051 0.883 -15.388 1.00 81.50 87 ASN A C 1
ATOM 670 O O . ASN A 1 87 ? 11.216 0.549 -15.148 1.00 81.50 87 ASN A O 1
ATOM 674 N N . ARG A 1 88 ? 9.766 2.005 -16.057 1.00 86.19 88 ARG A N 1
ATOM 675 C CA . ARG A 1 88 ? 10.768 2.912 -16.632 1.00 86.19 88 ARG A CA 1
ATOM 676 C C . ARG A 1 88 ? 10.701 4.290 -15.988 1.00 86.19 88 ARG A C 1
ATOM 678 O O . ARG A 1 88 ? 9.685 4.967 -16.063 1.00 86.19 88 ARG A O 1
ATOM 685 N N . GLN A 1 89 ? 11.835 4.744 -15.461 1.00 89.81 89 GLN A N 1
ATOM 686 C CA . GLN A 1 89 ? 12.086 6.161 -15.151 1.00 89.81 89 GLN A CA 1
ATOM 687 C C . GLN A 1 89 ? 12.996 6.833 -16.195 1.00 89.81 89 GLN A C 1
ATOM 689 O O . GLN A 1 89 ? 13.211 8.040 -16.163 1.00 89.81 89 GLN A O 1
ATOM 694 N N . SER A 1 90 ? 13.544 6.049 -17.128 1.00 91.81 90 SER A N 1
ATOM 695 C CA . SER A 1 90 ? 14.488 6.473 -18.160 1.00 91.81 90 SER A CA 1
ATOM 696 C C . SER A 1 90 ? 14.004 6.028 -19.538 1.00 91.81 90 SER A C 1
ATOM 698 O O . SER A 1 90 ? 13.329 5.008 -19.678 1.00 91.81 90 SER A O 1
ATOM 700 N N . ARG A 1 91 ? 14.403 6.766 -20.580 1.00 92.00 91 ARG A N 1
ATOM 701 C CA . ARG A 1 91 ? 14.149 6.380 -21.978 1.00 92.00 91 ARG A CA 1
ATOM 702 C C . ARG A 1 91 ? 14.962 5.162 -22.424 1.00 92.00 91 ARG A C 1
ATOM 704 O O . ARG A 1 91 ? 14.544 4.479 -23.349 1.00 92.00 91 ARG A O 1
ATOM 711 N N . VAL A 1 92 ? 16.107 4.896 -21.790 1.00 93.75 92 VAL A N 1
ATOM 712 C CA . VAL A 1 92 ? 17.062 3.860 -22.232 1.00 93.75 92 VAL A CA 1
ATOM 713 C C . VAL A 1 92 ? 17.177 2.670 -21.277 1.00 93.75 92 VAL A C 1
ATOM 715 O O . VAL A 1 92 ? 17.777 1.665 -21.637 1.00 93.75 92 VAL A O 1
ATOM 718 N N . SER A 1 93 ? 16.595 2.745 -20.076 1.00 92.56 93 SER A N 1
ATOM 719 C CA . SER A 1 93 ? 16.678 1.683 -19.064 1.00 92.56 93 SER A CA 1
ATOM 720 C C . SER A 1 93 ? 15.351 1.474 -18.330 1.00 92.56 93 SER A C 1
ATOM 722 O O . SER A 1 93 ? 14.528 2.385 -18.233 1.00 92.56 93 SER A O 1
ATOM 724 N N . ALA A 1 94 ? 15.134 0.251 -17.841 1.00 91.62 94 ALA A N 1
ATOM 725 C CA . ALA A 1 94 ? 13.950 -0.155 -17.086 1.00 91.62 94 ALA A CA 1
ATOM 726 C C . ALA A 1 94 ? 14.316 -1.125 -15.968 1.00 91.62 94 ALA A C 1
ATOM 728 O O . ALA A 1 94 ? 15.267 -1.893 -16.108 1.00 91.62 94 ALA A O 1
ATOM 729 N N . TRP A 1 95 ? 13.493 -1.146 -14.925 1.00 88.75 95 TRP A N 1
ATOM 730 C CA . TRP A 1 95 ? 13.452 -2.238 -13.967 1.00 88.75 95 TRP A CA 1
ATOM 731 C C . TRP A 1 95 ? 12.542 -3.343 -14.491 1.00 88.75 95 TRP A C 1
ATOM 733 O O . TRP A 1 95 ? 11.412 -3.088 -14.915 1.00 88.75 95 TRP A O 1
ATOM 743 N N . VAL A 1 96 ? 13.053 -4.570 -14.453 1.00 85.38 96 VAL A N 1
ATOM 744 C CA . VAL A 1 96 ? 12.306 -5.784 -14.773 1.00 85.38 96 VAL A CA 1
ATOM 745 C C . VAL A 1 96 ? 12.387 -6.679 -13.557 1.00 85.38 96 VAL A C 1
ATOM 747 O O . VAL A 1 96 ? 13.481 -6.993 -13.086 1.00 85.38 96 VAL A O 1
ATOM 750 N N . ASN A 1 97 ? 11.228 -7.062 -13.043 1.00 84.25 97 ASN A N 1
ATOM 751 C CA . ASN A 1 97 ? 11.175 -8.026 -11.972 1.00 84.25 97 ASN A CA 1
ATOM 752 C C . ASN A 1 97 ? 11.311 -9.438 -12.557 1.00 84.25 97 ASN A C 1
ATOM 754 O O . ASN A 1 97 ? 10.604 -9.795 -13.495 1.00 84.25 97 ASN A O 1
ATOM 758 N N . VAL A 1 98 ? 12.274 -10.208 -12.049 1.00 85.06 98 VAL A N 1
ATOM 759 C CA . VAL A 1 98 ? 12.611 -11.547 -12.575 1.00 85.06 98 VAL A CA 1
ATOM 760 C C . VAL A 1 98 ? 12.326 -12.666 -11.576 1.00 85.06 98 VAL A C 1
ATOM 762 O O . VAL A 1 98 ? 12.221 -13.824 -11.969 1.00 85.06 98 VAL A O 1
ATOM 765 N N . ILE A 1 99 ? 12.209 -12.335 -10.287 1.00 85.69 99 ILE A N 1
ATOM 766 C CA . ILE A 1 99 ? 11.961 -13.288 -9.205 1.00 85.69 99 ILE A CA 1
ATOM 767 C C . ILE A 1 99 ? 11.269 -12.591 -8.032 1.00 85.69 99 ILE A C 1
ATOM 769 O O . ILE A 1 99 ? 11.563 -11.441 -7.713 1.00 85.69 99 ILE A O 1
ATOM 773 N N . TYR A 1 100 ? 10.395 -13.331 -7.355 1.00 82.56 100 TYR A N 1
ATOM 774 C CA . TYR A 1 100 ? 9.885 -12.991 -6.033 1.00 82.56 100 TYR A CA 1
ATOM 775 C C . TYR A 1 100 ? 10.403 -13.996 -5.006 1.00 82.56 100 TYR A C 1
ATOM 777 O O . TYR A 1 100 ? 10.240 -15.202 -5.181 1.00 82.56 100 TYR A O 1
ATOM 785 N N . GLY A 1 101 ? 10.984 -13.497 -3.916 1.00 82.81 101 GLY A N 1
ATOM 786 C CA . GLY A 1 101 ? 11.515 -14.329 -2.836 1.00 82.81 101 GLY A CA 1
ATOM 787 C C . GLY A 1 101 ? 12.953 -14.805 -3.060 1.00 82.81 101 GLY A C 1
ATOM 788 O O . GLY A 1 101 ? 13.604 -14.462 -4.044 1.00 82.81 101 GLY A O 1
ATOM 789 N N . CYS A 1 102 ? 13.457 -15.566 -2.090 1.00 87.50 102 CYS A N 1
ATOM 790 C CA . CYS A 1 102 ? 14.812 -16.104 -2.063 1.00 87.50 102 CYS A CA 1
ATOM 791 C C . CYS A 1 102 ? 14.779 -17.484 -1.395 1.00 87.50 102 CYS A C 1
ATOM 793 O O . CYS A 1 102 ? 14.140 -17.645 -0.356 1.00 87.50 102 CYS A O 1
ATOM 795 N N . ASN A 1 103 ? 15.438 -18.475 -1.993 1.00 88.38 103 ASN A N 1
ATOM 796 C CA . ASN A 1 103 ? 15.589 -19.825 -1.441 1.00 88.38 103 ASN A CA 1
ATOM 797 C C . ASN A 1 103 ? 16.927 -20.023 -0.705 1.00 88.38 103 ASN A C 1
ATOM 799 O O . ASN A 1 103 ? 17.222 -21.136 -0.264 1.00 88.38 103 ASN A O 1
ATOM 803 N N . GLU A 1 104 ? 17.723 -18.961 -0.566 1.00 89.75 104 GLU A N 1
ATOM 804 C CA . GLU A 1 104 ? 18.972 -18.982 0.189 1.00 89.75 104 GLU A CA 1
ATOM 805 C C . GLU A 1 104 ? 18.721 -19.031 1.699 1.00 89.75 104 GLU A C 1
ATOM 807 O O . GLU A 1 104 ? 17.714 -18.541 2.215 1.00 89.75 104 GLU A O 1
ATOM 812 N N . ARG A 1 105 ? 19.676 -19.612 2.427 1.00 78.62 105 ARG A N 1
ATOM 813 C CA . ARG A 1 105 ? 19.683 -19.643 3.895 1.00 78.62 105 ARG A CA 1
ATOM 814 C C . ARG A 1 105 ? 20.610 -18.545 4.411 1.00 78.62 105 ARG A C 1
ATOM 816 O O . ARG A 1 105 ? 21.801 -18.792 4.588 1.00 78.62 105 ARG A O 1
ATOM 823 N N . CYS A 1 106 ? 20.061 -17.342 4.563 1.00 81.75 106 CYS A N 1
ATOM 824 C CA . CYS A 1 106 ? 20.777 -16.144 5.008 1.00 81.75 106 CYS A CA 1
ATOM 825 C C . CYS A 1 106 ? 20.929 -16.058 6.530 1.00 81.75 106 CYS A C 1
ATOM 827 O O . CYS A 1 106 ? 19.989 -16.475 7.245 1.00 81.75 106 CYS A O 1
#

Organism: NCBI:txid141414

Sequence (106 aa):
KSEQKVYAHLDPHIQRKRRGEDVTIIVSGCVAQQEGEALLRRMPELDVVMGPQYTNRLADVLSESMQGGQVCATADARIMEDLTMPNRQSRVSAWVNVIYGCNERC

InterPro domains:
  IPR013848 Methylthiotransferase, N-terminal [PF00919] (2-51)
  IPR013848 Methylthiotransferase, N-terminal [PS51449] (1-67)
  IPR038135 Methylthiotransferase, N-terminal domain superfamily [G3DSA:3.40.50.12160] (1-86)

pLDDT: mean 88.99, std 7.35, range [67.12, 97.25]

Secondary structure (DSSP, 8-state):
-HHHHHHHHHHHHHHHHHTT-----EEESHHHHHHTHHHHHH-TT-SEEE-GGGGGGHHHHHHHHHTSS-EEE-S-------TTS-B-SSSS--B----SS--S--